Protein AF-A0A369UNX7-F1 (afdb_monomer_lite)

Radius of gyration: 12.41 Å; chains: 1; bounding box: 24×21×39 Å

Sequence (72 aa):
MNNAFAYQRYHARLQRVITYIDVHLSEDLSVETLAAVAAFSPFHFQRQFTPMFGIGVPRFIVMPAVPTSVIF

pLDDT: mean 75.2, std 11.05, range [45.25, 91.62]

Structure (mmCIF, N/CA/C/O backbone):
data_AF-A0A369UNX7-F1
#
_entry.id   AF-A0A369UNX7-F1
#
loop_
_at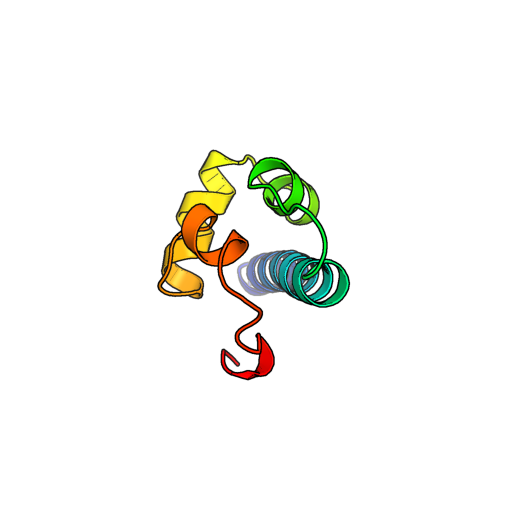om_site.group_PDB
_atom_site.id
_atom_site.type_symbol
_atom_site.label_atom_id
_atom_site.label_alt_id
_atom_site.label_comp_id
_atom_site.label_asym_id
_atom_site.label_entity_id
_atom_site.label_seq_id
_atom_site.pdbx_PDB_ins_code
_atom_site.Cartn_x
_atom_site.Cartn_y
_atom_site.Cartn_z
_atom_site.occupancy
_atom_site.B_iso_or_equiv
_atom_site.auth_seq_id
_atom_site.auth_comp_id
_atom_site.auth_asym_id
_atom_site.auth_atom_id
_atom_site.pdbx_PDB_model_num
ATOM 1 N N . MET A 1 1 ? 6.958 -6.278 -28.725 1.00 45.25 1 MET A N 1
ATOM 2 C CA . MET A 1 1 ? 5.617 -6.589 -28.172 1.00 45.25 1 MET A CA 1
ATOM 3 C C . MET A 1 1 ? 5.645 -7.152 -26.730 1.00 45.25 1 MET A C 1
ATOM 5 O O . MET A 1 1 ? 4.757 -7.910 -26.375 1.00 45.25 1 MET A O 1
ATOM 9 N N . ASN A 1 2 ? 6.575 -6.746 -25.846 1.00 53.66 2 ASN A N 1
ATOM 10 C CA . ASN A 1 2 ? 6.727 -7.365 -24.505 1.00 53.66 2 ASN A CA 1
ATOM 11 C C . ASN A 1 2 ? 6.284 -6.504 -23.302 1.00 53.66 2 ASN A C 1
ATOM 13 O O . ASN A 1 2 ? 6.492 -6.916 -22.167 1.00 53.66 2 ASN A O 1
ATOM 17 N N . ASN A 1 3 ? 5.654 -5.340 -23.509 1.00 62.06 3 ASN A N 1
ATOM 18 C CA . ASN A 1 3 ? 5.305 -4.443 -22.392 1.00 62.06 3 ASN A CA 1
ATOM 19 C C . ASN A 1 3 ? 3.846 -4.581 -21.898 1.00 62.06 3 ASN A C 1
ATOM 21 O O . ASN A 1 3 ? 3.548 -4.304 -20.740 1.00 62.06 3 ASN A O 1
ATOM 25 N N . ALA A 1 4 ? 2.930 -5.071 -22.743 1.00 65.25 4 ALA A N 1
ATOM 26 C CA . ALA A 1 4 ? 1.501 -5.133 -22.414 1.00 65.25 4 ALA A CA 1
ATOM 27 C C . ALA A 1 4 ? 1.174 -6.153 -21.304 1.00 65.25 4 ALA A C 1
ATOM 29 O O . ALA A 1 4 ? 0.423 -5.844 -20.382 1.00 65.25 4 ALA A O 1
ATOM 30 N N . PHE A 1 5 ? 1.789 -7.341 -21.329 1.00 70.19 5 PHE A N 1
ATOM 31 C CA . PHE A 1 5 ? 1.547 -8.380 -20.317 1.00 70.19 5 PHE A CA 1
ATOM 32 C C . PHE A 1 5 ? 2.094 -8.016 -18.930 1.00 70.19 5 PHE A C 1
ATOM 34 O O . PHE A 1 5 ? 1.494 -8.376 -17.916 1.00 70.19 5 PHE A O 1
ATOM 41 N N . ALA A 1 6 ? 3.226 -7.308 -18.873 1.00 71.12 6 ALA A N 1
ATOM 42 C CA . ALA A 1 6 ? 3.788 -6.806 -17.621 1.00 71.12 6 ALA A CA 1
ATOM 43 C C . ALA A 1 6 ? 2.865 -5.748 -17.003 1.00 71.12 6 ALA A C 1
ATOM 45 O O . ALA A 1 6 ? 2.551 -5.825 -15.815 1.00 71.12 6 ALA A O 1
ATOM 46 N N . TYR A 1 7 ? 2.353 -4.833 -17.831 1.00 75.31 7 TYR A N 1
ATOM 47 C CA . TYR A 1 7 ? 1.398 -3.809 -17.414 1.00 75.31 7 TYR A CA 1
ATOM 48 C C . TYR A 1 7 ? 0.069 -4.411 -16.929 1.00 75.31 7 TYR A C 1
ATOM 50 O O . TYR A 1 7 ? -0.415 -4.053 -15.860 1.00 75.31 7 TYR A O 1
ATOM 58 N N . GLN A 1 8 ? -0.479 -5.403 -17.641 1.00 78.19 8 GLN A N 1
ATOM 59 C CA . GLN A 1 8 ? -1.700 -6.115 -17.234 1.00 78.19 8 GLN A CA 1
ATOM 60 C C . GLN A 1 8 ? -1.536 -6.861 -15.905 1.00 78.19 8 GLN A C 1
ATOM 62 O O . GLN A 1 8 ? -2.405 -6.789 -15.037 1.00 78.19 8 GLN A O 1
ATOM 67 N N . ARG A 1 9 ? -0.410 -7.560 -15.712 1.00 78.25 9 ARG A N 1
ATOM 68 C CA . ARG A 1 9 ? -0.115 -8.237 -14.440 1.00 78.25 9 ARG A CA 1
ATOM 69 C C . ARG A 1 9 ? 0.031 -7.249 -13.291 1.00 78.25 9 ARG A C 1
ATOM 71 O O . ARG A 1 9 ? -0.411 -7.540 -12.184 1.00 78.25 9 ARG A O 1
ATOM 78 N N . TYR A 1 10 ? 0.653 -6.105 -13.551 1.00 77.81 10 TYR A N 1
ATOM 79 C CA . TYR A 1 10 ? 0.816 -5.041 -12.572 1.00 77.81 10 TYR A CA 1
ATOM 80 C C . TYR A 1 10 ? -0.535 -4.435 -12.172 1.00 77.81 10 TYR A C 1
ATOM 82 O O . TYR A 1 10 ? -0.856 -4.385 -10.988 1.00 77.81 10 TYR A O 1
ATOM 90 N N . HIS A 1 11 ? -1.373 -4.106 -13.155 1.00 78.31 11 HIS A N 1
ATOM 91 C CA . HIS A 1 11 ? -2.729 -3.608 -12.940 1.00 78.31 11 HIS A CA 1
ATOM 92 C C . HIS A 1 11 ? -3.585 -4.587 -12.124 1.00 78.31 11 HIS A C 1
ATOM 94 O O . HIS A 1 11 ? -4.182 -4.206 -11.121 1.00 78.31 11 HIS A O 1
ATOM 100 N N . ALA A 1 12 ? -3.569 -5.877 -12.476 1.00 81.44 12 ALA A N 1
ATOM 101 C CA . ALA A 1 12 ? -4.325 -6.901 -11.755 1.00 81.44 12 ALA A CA 1
ATOM 102 C C . ALA A 1 12 ? -3.887 -7.050 -10.286 1.00 81.44 12 ALA A C 1
ATOM 104 O O . ALA A 1 12 ? -4.707 -7.341 -9.419 1.00 81.44 12 ALA A O 1
ATOM 105 N N . ARG A 1 13 ? -2.597 -6.853 -9.982 1.00 79.56 13 ARG A N 1
ATOM 106 C CA . ARG A 1 13 ? -2.092 -6.887 -8.599 1.00 79.56 13 ARG A CA 1
ATOM 107 C C . ARG A 1 13 ? -2.583 -5.691 -7.791 1.00 79.56 13 ARG A C 1
ATOM 109 O O . ARG A 1 13 ? -2.927 -5.868 -6.631 1.00 79.56 13 ARG A O 1
ATOM 116 N N . LEU A 1 14 ? -2.668 -4.515 -8.405 1.00 75.25 14 LEU A N 1
ATOM 117 C CA . LEU A 1 14 ? -3.171 -3.306 -7.753 1.00 75.25 14 LEU A CA 1
ATOM 118 C C . LEU A 1 14 ? -4.685 -3.340 -7.548 1.00 75.25 14 LEU A C 1
ATOM 120 O O . LEU A 1 14 ? -5.155 -2.962 -6.482 1.00 75.25 14 LEU A O 1
ATOM 124 N N . GLN A 1 15 ? -5.441 -3.878 -8.509 1.00 79.62 15 GLN A N 1
ATOM 125 C CA . GLN A 1 15 ? -6.881 -4.083 -8.337 1.00 79.62 15 GLN A CA 1
ATOM 126 C C . GLN A 1 15 ? -7.190 -4.974 -7.130 1.00 79.62 15 GLN A C 1
ATOM 128 O O . GLN A 1 15 ? -8.105 -4.665 -6.378 1.00 79.62 15 GLN A O 1
ATOM 133 N N . ARG A 1 16 ? -6.390 -6.022 -6.874 1.00 81.31 16 ARG A N 1
ATOM 134 C CA . ARG A 1 16 ? -6.553 -6.841 -5.659 1.00 81.31 16 ARG A CA 1
ATOM 135 C C . ARG A 1 16 ? -6.359 -6.041 -4.378 1.00 81.31 16 ARG A C 1
ATOM 137 O O . ARG A 1 16 ? -7.077 -6.287 -3.422 1.00 81.31 16 ARG A O 1
ATOM 144 N N . VAL A 1 17 ? -5.415 -5.102 -4.358 1.00 77.88 17 VAL A N 1
ATOM 145 C CA . VAL A 1 17 ? -5.174 -4.237 -3.193 1.00 77.88 17 VAL A CA 1
ATOM 146 C C . VAL A 1 17 ? -6.371 -3.324 -2.956 1.00 77.88 17 VAL A C 1
ATOM 148 O O . VAL A 1 17 ? -6.826 -3.222 -1.826 1.00 77.88 17 VAL A O 1
ATOM 151 N N . ILE A 1 18 ? -6.913 -2.719 -4.015 1.00 77.00 18 ILE A N 1
ATOM 152 C CA . ILE A 1 18 ? -8.095 -1.851 -3.931 1.00 77.00 18 ILE A CA 1
ATOM 153 C C . ILE A 1 18 ? -9.307 -2.639 -3.425 1.00 77.00 18 ILE A C 1
ATOM 155 O O . ILE A 1 18 ? -9.911 -2.249 -2.435 1.00 77.00 18 ILE A O 1
ATOM 159 N N . THR A 1 19 ? -9.608 -3.794 -4.029 1.00 81.19 19 THR A N 1
ATOM 160 C CA . THR A 1 19 ? -10.711 -4.657 -3.576 1.00 81.19 19 THR A CA 1
ATOM 161 C C . THR A 1 19 ? -10.513 -5.133 -2.138 1.00 81.19 19 THR A C 1
ATOM 163 O O . THR A 1 19 ? -11.471 -5.212 -1.378 1.00 81.19 19 THR A O 1
ATOM 166 N N . TYR A 1 20 ? -9.277 -5.451 -1.749 1.00 81.06 20 TYR A N 1
ATOM 167 C CA . TYR A 1 20 ? -8.975 -5.862 -0.383 1.00 81.06 20 TYR A CA 1
ATOM 168 C C . TYR A 1 20 ? -9.232 -4.728 0.610 1.00 81.06 20 TYR A C 1
ATOM 170 O O . TYR A 1 20 ? -9.898 -4.950 1.614 1.00 81.06 20 TYR A O 1
ATOM 178 N N . ILE A 1 21 ? -8.757 -3.519 0.309 1.00 76.88 21 ILE A N 1
ATOM 179 C CA . ILE A 1 21 ? -9.015 -2.323 1.113 1.00 76.88 21 ILE A CA 1
ATOM 180 C C . ILE A 1 21 ? -10.522 -2.095 1.239 1.00 76.88 21 ILE A C 1
ATOM 182 O O . ILE A 1 21 ? -11.005 -1.985 2.358 1.00 76.88 21 ILE A O 1
ATOM 186 N N . ASP A 1 22 ? -11.267 -2.100 0.130 1.00 76.06 22 ASP A N 1
ATOM 187 C CA . ASP A 1 22 ? -12.711 -1.831 0.132 1.00 76.06 22 ASP A CA 1
ATOM 188 C C . ASP A 1 22 ? -13.493 -2.799 1.036 1.00 76.06 22 ASP 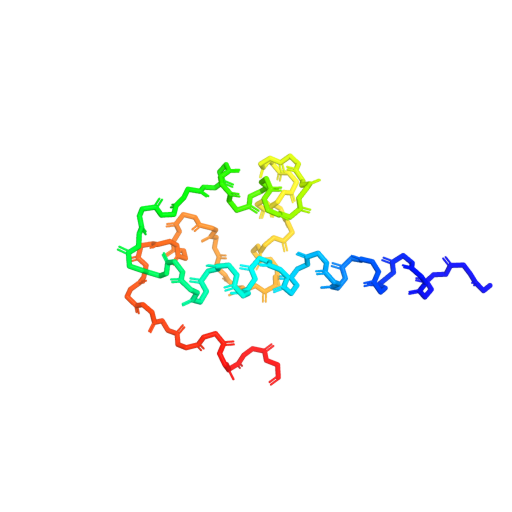A C 1
ATOM 190 O O . ASP A 1 22 ? -14.432 -2.393 1.720 1.00 76.06 22 ASP A O 1
ATOM 194 N N . VAL A 1 23 ? -13.094 -4.074 1.071 1.00 79.00 23 VAL A N 1
ATOM 195 C CA . VAL A 1 23 ? -13.739 -5.105 1.902 1.00 79.00 23 VAL A CA 1
ATOM 196 C C . VAL A 1 23 ? -13.313 -5.021 3.374 1.00 79.00 23 VAL A C 1
ATOM 198 O O . VAL A 1 23 ? -14.123 -5.317 4.248 1.00 79.00 23 VAL A O 1
ATOM 201 N N . HIS A 1 24 ? -12.081 -4.592 3.662 1.00 76.81 24 HIS A N 1
ATOM 202 C CA . HIS A 1 24 ? -11.487 -4.616 5.009 1.00 76.81 24 HIS A CA 1
ATOM 203 C C . HIS A 1 24 ? -11.283 -3.203 5.594 1.00 76.81 24 HIS A C 1
ATOM 205 O O . HIS A 1 24 ? -10.503 -3.018 6.522 1.00 76.81 24 HIS A O 1
ATOM 211 N N . LEU A 1 25 ? -11.999 -2.191 5.088 1.00 68.25 25 LEU A N 1
ATOM 212 C CA . LEU A 1 25 ? -11.926 -0.782 5.522 1.00 68.25 25 LEU A CA 1
ATOM 213 C C . LEU A 1 25 ? -12.241 -0.561 7.014 1.00 68.25 25 LEU A C 1
ATOM 215 O O . LEU A 1 25 ? -11.911 0.486 7.559 1.00 68.25 25 LEU A O 1
ATOM 219 N N . SER A 1 26 ? -12.922 -1.516 7.655 1.00 65.44 26 SER A N 1
ATOM 220 C CA . SER A 1 26 ? -13.256 -1.482 9.089 1.00 65.44 26 SER A CA 1
ATOM 221 C C . SER A 1 26 ? -12.269 -2.267 9.962 1.00 65.44 26 SER A C 1
ATOM 223 O O . SER A 1 26 ? -12.438 -2.314 11.179 1.00 65.44 26 SER A O 1
ATOM 225 N N . GLU A 1 27 ? -11.268 -2.902 9.353 1.00 72.75 27 GLU A N 1
ATOM 226 C CA . GLU A 1 27 ? -10.238 -3.684 10.033 1.00 72.75 27 GLU A CA 1
ATOM 227 C C . GLU A 1 27 ? -8.938 -2.883 10.169 1.00 72.75 27 GLU A C 1
ATOM 229 O O . GLU A 1 27 ? -8.720 -1.886 9.478 1.00 72.75 27 GLU A O 1
ATOM 234 N N . ASP A 1 28 ? -8.052 -3.325 11.065 1.00 67.25 28 ASP A N 1
ATOM 235 C CA . ASP A 1 28 ? -6.728 -2.723 11.229 1.00 67.25 28 ASP A CA 1
ATOM 236 C C . ASP A 1 28 ? -5.829 -3.105 10.041 1.00 67.25 28 ASP A C 1
ATOM 238 O O . ASP A 1 28 ? -5.193 -4.162 10.005 1.00 67.25 28 ASP A O 1
ATOM 242 N N . LEU A 1 29 ? -5.839 -2.266 9.006 1.00 79.12 29 LEU A N 1
ATOM 243 C CA . LEU A 1 29 ? -5.012 -2.445 7.819 1.00 79.12 29 LEU A CA 1
ATOM 244 C C . LEU A 1 29 ? -3.570 -2.033 8.119 1.00 79.12 29 LEU A C 1
ATOM 246 O O . LEU A 1 29 ? -3.307 -0.909 8.525 1.00 79.12 29 LEU A O 1
ATOM 250 N N . SER A 1 30 ? -2.605 -2.902 7.823 1.00 83.75 30 SER A N 1
ATOM 251 C CA . SER A 1 30 ? -1.179 -2.572 7.922 1.00 83.75 30 SER A CA 1
ATOM 252 C C . SER A 1 30 ? -0.501 -2.511 6.554 1.00 83.75 30 SER A C 1
ATOM 254 O O . SER A 1 30 ? -0.956 -3.108 5.571 1.00 83.75 30 SER A O 1
ATOM 256 N N . VAL A 1 31 ? 0.632 -1.806 6.479 1.00 82.62 31 VAL A N 1
ATOM 257 C CA . VAL A 1 31 ? 1.457 -1.735 5.260 1.00 82.62 31 VAL A CA 1
ATOM 258 C C . VAL A 1 31 ? 1.891 -3.138 4.830 1.00 82.62 31 VAL A C 1
ATOM 260 O O . VAL A 1 31 ? 1.898 -3.453 3.642 1.00 82.62 31 VAL A O 1
ATOM 263 N N . GLU A 1 32 ? 2.242 -3.981 5.795 1.00 86.56 32 GLU A N 1
ATOM 264 C CA . GLU A 1 32 ? 2.695 -5.355 5.607 1.00 86.56 32 GLU A CA 1
ATOM 265 C C . GLU A 1 32 ? 1.597 -6.208 4.969 1.00 86.56 32 GLU A C 1
ATOM 267 O O . GLU A 1 32 ? 1.860 -6.937 4.012 1.00 86.56 32 GLU A O 1
ATOM 272 N N . THR A 1 33 ? 0.360 -6.056 5.447 1.00 85.44 33 THR A N 1
ATOM 273 C CA . THR A 1 33 ? -0.812 -6.772 4.930 1.00 85.44 33 THR A CA 1
ATOM 274 C C . THR A 1 33 ? -1.091 -6.382 3.482 1.00 85.44 33 THR A C 1
ATOM 276 O O . THR A 1 33 ? -1.184 -7.241 2.604 1.00 85.44 33 THR A O 1
ATOM 279 N N . LEU A 1 34 ? -1.140 -5.080 3.194 1.00 84.12 34 LEU A N 1
ATOM 280 C CA . LEU A 1 34 ? -1.410 -4.583 1.844 1.00 84.12 34 LEU A CA 1
ATOM 281 C C . LEU A 1 34 ? -0.287 -4.936 0.856 1.00 84.12 34 LEU A C 1
ATOM 283 O O . LEU A 1 34 ? -0.551 -5.300 -0.293 1.00 84.12 34 LEU A O 1
ATOM 287 N N . ALA A 1 35 ? 0.969 -4.902 1.304 1.00 86.62 35 ALA A N 1
ATOM 288 C CA . ALA A 1 35 ? 2.109 -5.328 0.502 1.00 86.62 35 ALA A CA 1
ATOM 289 C C . ALA A 1 35 ? 2.053 -6.829 0.171 1.00 86.62 35 ALA A C 1
ATOM 291 O O . ALA A 1 35 ? 2.311 -7.206 -0.977 1.00 86.62 35 ALA A O 1
ATOM 292 N N . ALA A 1 36 ? 1.660 -7.671 1.133 1.00 87.56 36 ALA A N 1
ATOM 293 C CA . ALA A 1 36 ? 1.475 -9.105 0.925 1.00 87.56 36 ALA A CA 1
ATOM 294 C C . ALA A 1 36 ? 0.368 -9.395 -0.103 1.00 87.56 36 ALA A C 1
ATOM 296 O O . ALA A 1 36 ? 0.594 -10.171 -1.033 1.00 87.56 36 ALA A O 1
ATOM 297 N N . VAL A 1 37 ? -0.778 -8.706 -0.018 1.00 85.94 37 VAL A N 1
ATOM 298 C CA . VAL A 1 37 ? -1.872 -8.794 -1.009 1.00 85.94 37 VAL A CA 1
ATOM 299 C C . VAL A 1 37 ? -1.387 -8.411 -2.412 1.00 85.94 37 VAL A C 1
ATOM 301 O O . VAL A 1 37 ? -1.726 -9.060 -3.405 1.00 85.94 37 VAL A O 1
ATOM 304 N N . ALA A 1 38 ? -0.532 -7.391 -2.505 1.00 80.19 38 ALA A N 1
ATOM 305 C CA . ALA A 1 38 ? 0.076 -6.958 -3.758 1.00 80.19 38 ALA A CA 1
ATOM 306 C C . ALA A 1 38 ? 1.214 -7.876 -4.247 1.00 80.1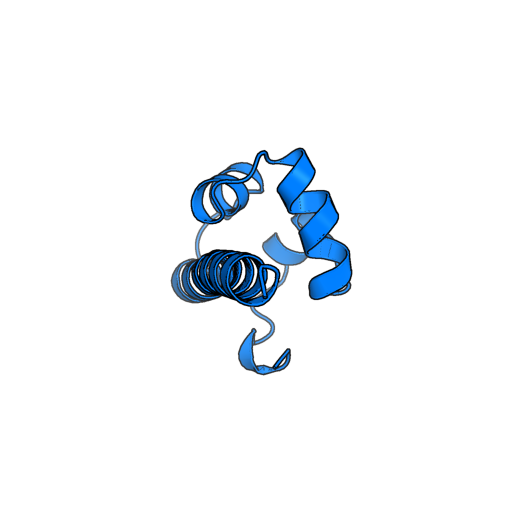9 38 ALA A C 1
ATOM 308 O O . ALA A 1 38 ? 1.714 -7.680 -5.359 1.00 80.19 38 ALA A O 1
ATOM 309 N N . ALA A 1 39 ? 1.653 -8.851 -3.442 1.00 87.75 39 ALA A N 1
ATOM 310 C CA . ALA A 1 39 ? 2.866 -9.657 -3.611 1.00 87.75 39 ALA A CA 1
ATOM 311 C C . ALA A 1 39 ? 4.167 -8.827 -3.751 1.00 87.75 39 ALA A C 1
ATOM 313 O O . ALA A 1 39 ? 5.092 -9.204 -4.479 1.00 87.75 39 ALA A O 1
ATOM 314 N N . PHE A 1 40 ? 4.223 -7.656 -3.117 1.00 82.62 40 PHE A N 1
ATOM 315 C CA . PHE A 1 40 ? 5.402 -6.788 -3.074 1.00 82.62 40 PHE A CA 1
ATOM 316 C C . PHE A 1 40 ? 6.100 -6.867 -1.717 1.00 82.62 40 PHE A C 1
ATOM 318 O O . PHE A 1 40 ? 5.502 -7.252 -0.717 1.00 82.62 40 PHE A O 1
ATOM 325 N N . SER A 1 41 ? 7.368 -6.446 -1.664 1.00 91.62 41 SER A N 1
ATOM 326 C CA . SER A 1 41 ? 7.953 -6.093 -0.371 1.00 91.62 41 SER A CA 1
ATOM 327 C C . SER A 1 41 ? 7.308 -4.798 0.153 1.00 91.62 41 SER A C 1
ATOM 329 O O . SER A 1 41 ? 6.941 -3.942 -0.662 1.00 91.62 41 SER A O 1
ATOM 331 N N . PRO A 1 42 ? 7.211 -4.599 1.481 1.00 88.12 42 PRO A N 1
ATOM 332 C CA . PRO A 1 42 ? 6.618 -3.391 2.067 1.00 88.12 42 PRO A CA 1
ATOM 333 C C . PRO A 1 42 ? 7.228 -2.088 1.532 1.00 88.12 42 PRO A C 1
ATOM 335 O O . PRO A 1 42 ? 6.511 -1.153 1.182 1.00 88.12 42 PRO A O 1
ATOM 338 N N . PHE A 1 43 ? 8.552 -2.061 1.358 1.00 88.69 43 PHE A N 1
ATOM 339 C CA . PHE A 1 43 ? 9.265 -0.908 0.807 1.00 88.69 43 PHE A CA 1
ATOM 340 C C . PHE A 1 43 ? 8.879 -0.607 -0.651 1.00 88.69 43 PHE A C 1
ATOM 342 O O . PHE A 1 43 ? 8.620 0.542 -1.012 1.00 88.69 43 PHE A O 1
ATOM 349 N N . HIS A 1 44 ? 8.809 -1.638 -1.504 1.00 86.50 44 HIS A N 1
ATOM 350 C CA . HIS A 1 44 ? 8.401 -1.456 -2.900 1.00 86.50 44 HIS A CA 1
ATOM 351 C C . HIS A 1 44 ? 6.943 -1.012 -3.004 1.00 86.50 44 HIS A C 1
ATOM 353 O O . HIS A 1 44 ? 6.618 -0.173 -3.842 1.00 86.50 44 HIS A O 1
ATOM 359 N N . PHE A 1 45 ? 6.087 -1.556 -2.140 1.00 87.38 45 PHE A N 1
ATOM 360 C CA . PHE A 1 45 ? 4.680 -1.201 -2.075 1.00 87.38 45 PHE A CA 1
ATOM 361 C C . PHE A 1 45 ? 4.497 0.284 -1.747 1.00 87.38 45 PHE A C 1
ATOM 363 O O . PHE A 1 45 ? 3.878 1.004 -2.524 1.00 87.38 45 PHE A O 1
ATOM 370 N N . GLN A 1 46 ? 5.119 0.777 -0.673 1.00 86.00 46 GLN A N 1
ATOM 371 C CA . GLN A 1 46 ? 5.035 2.188 -0.278 1.00 86.00 46 GLN A CA 1
ATOM 372 C C . GLN A 1 46 ? 5.521 3.144 -1.377 1.00 86.00 46 GLN A C 1
ATOM 374 O O . GLN A 1 46 ? 4.878 4.162 -1.637 1.00 86.00 46 GLN A O 1
ATOM 379 N N . ARG A 1 47 ? 6.628 2.808 -2.057 1.00 86.12 47 ARG A N 1
ATOM 380 C CA . ARG A 1 47 ? 7.186 3.628 -3.144 1.00 86.12 47 ARG A CA 1
ATOM 381 C C . ARG A 1 47 ? 6.242 3.744 -4.345 1.00 86.12 47 ARG A C 1
ATOM 383 O O . ARG A 1 47 ? 6.240 4.783 -4.997 1.00 86.12 47 ARG A O 1
ATOM 390 N N . GLN A 1 48 ? 5.470 2.698 -4.639 1.00 83.06 48 GLN A N 1
ATOM 391 C CA . GLN A 1 48 ? 4.519 2.686 -5.758 1.00 83.06 48 GLN A CA 1
ATOM 392 C C . GLN A 1 48 ? 3.136 3.224 -5.381 1.00 83.06 48 GLN A C 1
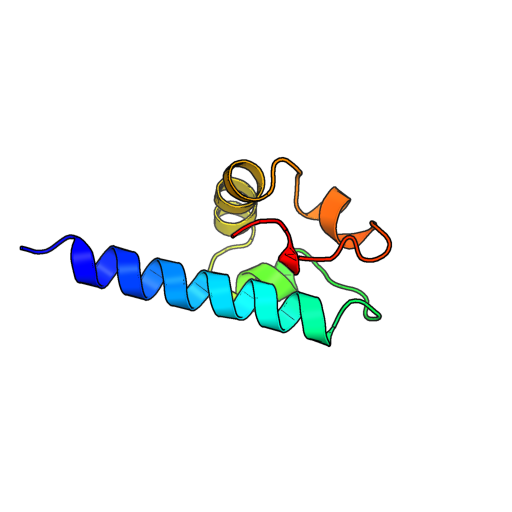ATOM 394 O O . GLN A 1 48 ? 2.439 3.767 -6.233 1.00 83.06 48 GLN A O 1
ATOM 399 N N . PHE A 1 49 ? 2.748 3.108 -4.112 1.00 81.25 49 PHE A N 1
ATOM 400 C CA . PHE A 1 49 ? 1.435 3.521 -3.631 1.00 81.25 49 PHE A CA 1
ATOM 401 C C . PHE A 1 49 ? 1.254 5.045 -3.664 1.00 81.25 49 PHE A C 1
ATOM 403 O O . PHE A 1 49 ? 0.280 5.540 -4.225 1.00 81.25 49 PHE A O 1
ATOM 410 N N . THR A 1 50 ? 2.205 5.812 -3.121 1.00 81.62 50 THR A N 1
ATOM 411 C CA . THR A 1 50 ? 2.064 7.277 -3.010 1.00 81.62 50 THR A CA 1
ATOM 412 C C . THR A 1 50 ? 1.860 7.982 -4.360 1.00 81.62 50 THR A C 1
ATOM 414 O O . THR A 1 50 ? 0.964 8.820 -4.441 1.00 81.62 50 THR A O 1
ATOM 417 N N . PRO A 1 51 ? 2.603 7.655 -5.441 1.00 80.88 51 PRO A N 1
ATOM 418 C CA . PRO A 1 51 ? 2.351 8.239 -6.761 1.00 80.88 51 PRO A CA 1
ATOM 419 C C . PRO A 1 51 ? 0.961 7.939 -7.340 1.00 80.88 51 PRO A C 1
ATOM 421 O O . PRO A 1 51 ? 0.490 8.697 -8.180 1.00 80.88 51 PRO A O 1
ATOM 424 N N . MET A 1 52 ? 0.317 6.845 -6.923 1.00 72.94 52 MET A N 1
ATOM 425 C CA . MET A 1 52 ? -1.002 6.436 -7.423 1.00 72.94 52 MET A CA 1
ATOM 426 C C . MET A 1 52 ? -2.152 7.077 -6.655 1.00 72.94 52 MET A C 1
ATOM 428 O O . MET A 1 52 ? -3.140 7.478 -7.257 1.00 72.94 52 MET A O 1
ATOM 432 N N . PHE A 1 53 ? -2.021 7.178 -5.334 1.00 74.62 53 PHE A N 1
ATOM 433 C CA . PHE A 1 53 ? -3.102 7.632 -4.455 1.00 74.62 53 PHE A CA 1
ATOM 434 C C . PHE A 1 53 ? -2.911 9.068 -3.951 1.00 74.62 53 PHE A C 1
ATOM 436 O O . PHE A 1 53 ? -3.761 9.589 -3.237 1.00 74.62 53 PHE A O 1
ATOM 443 N N . GLY A 1 54 ? -1.783 9.712 -4.270 1.00 77.62 54 GLY A N 1
ATOM 444 C CA . GLY A 1 54 ? -1.456 11.075 -3.835 1.00 77.62 54 GLY A CA 1
ATOM 445 C C . GLY A 1 54 ? -1.138 11.209 -2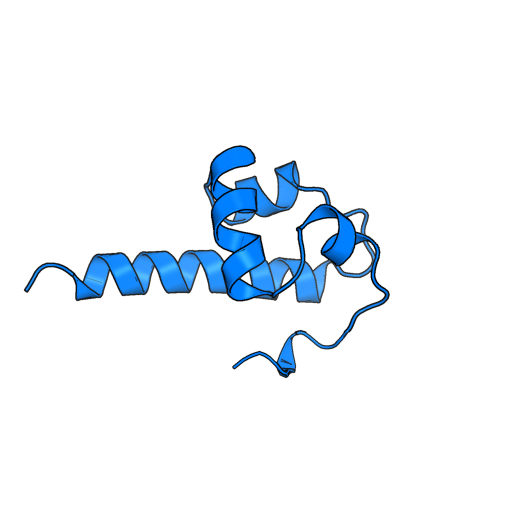.340 1.00 77.62 54 GLY A C 1
ATOM 446 O O . GLY A 1 54 ? -0.727 12.278 -1.895 1.00 77.62 54 GLY A O 1
ATOM 447 N N . ILE A 1 55 ? -1.287 10.131 -1.564 1.00 80.12 55 ILE A N 1
ATOM 448 C CA . ILE A 1 55 ? -1.009 10.067 -0.128 1.00 80.12 55 ILE A CA 1
ATOM 449 C C . ILE A 1 55 ? -0.259 8.782 0.231 1.00 80.12 55 ILE A C 1
ATOM 451 O O . ILE A 1 55 ? -0.381 7.757 -0.438 1.00 80.12 55 ILE A O 1
ATOM 455 N N . GLY A 1 56 ? 0.533 8.836 1.303 1.00 81.12 56 GLY A N 1
ATOM 456 C CA . GLY A 1 56 ? 1.265 7.670 1.797 1.00 81.12 56 GLY A CA 1
ATOM 457 C C . GLY A 1 56 ? 0.354 6.638 2.468 1.00 81.12 56 GLY A C 1
ATOM 458 O O . GLY A 1 56 ? -0.639 6.996 3.099 1.00 81.12 56 GLY A O 1
ATOM 459 N N . VAL A 1 57 ? 0.748 5.362 2.401 1.00 76.94 57 VAL A N 1
ATOM 460 C CA . VAL A 1 57 ? 0.010 4.218 2.978 1.00 76.94 57 VAL A CA 1
ATOM 461 C C . VAL A 1 57 ? -0.392 4.427 4.450 1.00 76.94 57 VAL A C 1
ATOM 463 O O . VAL A 1 57 ? -1.562 4.215 4.758 1.00 76.94 57 VAL A O 1
ATOM 466 N N . PRO A 1 58 ? 0.485 4.904 5.365 1.00 79.19 58 PRO A N 1
ATOM 467 C CA . PRO A 1 58 ? 0.094 5.094 6.767 1.00 79.19 58 PRO A CA 1
ATOM 468 C C . PRO A 1 58 ? -1.024 6.124 6.937 1.00 79.19 58 PRO A C 1
ATOM 470 O O . PRO A 1 58 ? -1.877 5.981 7.804 1.00 79.19 58 PRO A O 1
ATOM 473 N N . ARG A 1 59 ? -1.039 7.165 6.091 1.00 79.38 59 ARG A N 1
ATOM 474 C CA . ARG A 1 59 ? -2.101 8.174 6.090 1.00 79.38 59 ARG A CA 1
ATOM 475 C C . ARG A 1 59 ? -3.387 7.610 5.501 1.00 79.38 59 ARG A C 1
ATOM 477 O O . ARG A 1 59 ? -4.452 7.941 5.993 1.00 79.38 59 ARG A O 1
ATOM 484 N N . PHE A 1 60 ? -3.272 6.778 4.471 1.00 75.19 60 PHE A N 1
ATOM 485 C CA . PHE A 1 60 ? -4.404 6.141 3.812 1.00 75.19 60 PHE A CA 1
ATOM 486 C C . PHE A 1 60 ? -5.170 5.203 4.761 1.00 75.19 60 PHE A C 1
ATOM 488 O O . PHE A 1 60 ? -6.389 5.276 4.821 1.00 75.19 60 PHE A O 1
ATOM 495 N N . ILE A 1 61 ? -4.454 4.399 5.555 1.00 76.62 61 ILE A N 1
ATOM 496 C CA . ILE A 1 61 ? -5.023 3.454 6.534 1.00 76.62 61 ILE A CA 1
ATOM 497 C C . ILE A 1 61 ? -5.878 4.152 7.603 1.00 76.62 61 ILE A C 1
ATOM 499 O O . ILE A 1 61 ? -6.921 3.644 7.991 1.00 76.62 61 ILE A O 1
ATOM 503 N N . VAL A 1 62 ? -5.445 5.318 8.090 1.00 76.06 62 VAL A N 1
ATOM 504 C CA . VAL A 1 62 ? -6.119 6.018 9.202 1.00 76.06 62 VAL A CA 1
ATOM 505 C C . VAL A 1 62 ? -7.277 6.913 8.754 1.00 76.06 62 VAL A C 1
ATOM 507 O O . VAL A 1 62 ? -7.894 7.577 9.589 1.00 76.06 62 VAL A O 1
ATOM 510 N N . MET A 1 63 ? -7.548 7.011 7.448 1.00 69.88 63 MET A N 1
ATOM 511 C CA . MET A 1 63 ? -8.655 7.828 6.959 1.00 69.88 63 MET A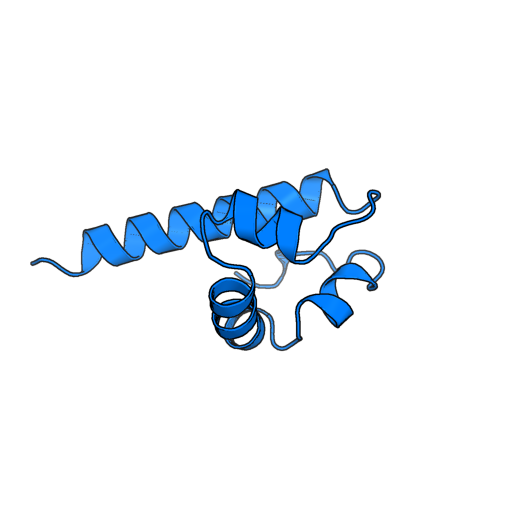 CA 1
ATOM 512 C C . MET A 1 63 ? -9.979 7.065 7.058 1.00 69.88 63 MET A C 1
ATOM 514 O O . MET A 1 63 ? -10.062 5.931 6.591 1.00 69.88 63 MET A O 1
ATOM 518 N N . PRO A 1 64 ? -11.045 7.695 7.580 1.00 61.12 64 PRO A N 1
ATOM 519 C CA . PRO A 1 64 ? -12.386 7.144 7.478 1.00 61.12 64 PRO A CA 1
ATOM 520 C C . PRO A 1 64 ? -12.786 7.138 5.998 1.00 61.12 64 PRO A C 1
ATOM 522 O O . PRO A 1 64 ? -12.967 8.202 5.412 1.00 61.12 64 PRO A O 1
ATOM 525 N N . ALA A 1 65 ? -12.822 5.938 5.411 1.00 63.75 65 ALA A N 1
ATOM 526 C CA . ALA A 1 65 ? -13.250 5.588 4.054 1.00 63.75 65 ALA A CA 1
ATOM 527 C C . ALA A 1 65 ? -13.620 6.782 3.149 1.00 63.75 65 ALA A C 1
ATOM 529 O O . ALA A 1 65 ? -14.782 7.181 3.061 1.00 63.75 65 ALA A O 1
ATOM 530 N N . VAL A 1 66 ? -12.642 7.340 2.434 1.00 53.84 66 VAL A N 1
ATOM 531 C CA . VAL A 1 66 ? -12.949 8.126 1.232 1.00 53.84 66 VAL A CA 1
ATOM 532 C C . VAL A 1 66 ? -13.217 7.095 0.136 1.00 53.84 66 VAL A C 1
ATOM 534 O O . VAL A 1 66 ? -12.372 6.215 -0.035 1.00 53.84 66 VAL A O 1
ATOM 537 N N . PRO A 1 67 ? -14.360 7.126 -0.571 1.00 52.03 67 PRO A N 1
ATOM 538 C CA . PRO A 1 67 ? -14.689 6.083 -1.530 1.00 52.03 67 PRO A CA 1
ATOM 539 C C . PRO A 1 67 ? -13.597 5.986 -2.596 1.00 52.03 67 PRO A C 1
ATOM 541 O O . PRO A 1 67 ? -13.366 6.916 -3.370 1.00 52.03 67 PRO A O 1
ATOM 544 N N . THR A 1 68 ? -12.943 4.829 -2.648 1.00 54.94 68 THR A N 1
ATOM 545 C CA . THR A 1 68 ? -11.929 4.447 -3.642 1.00 54.94 68 THR A CA 1
ATOM 546 C C . THR A 1 68 ? -12.489 4.483 -5.073 1.00 54.94 68 THR A C 1
ATOM 548 O O . THR A 1 68 ? -11.738 4.488 -6.045 1.00 54.94 68 THR A O 1
ATOM 551 N N . SER A 1 69 ? -13.815 4.617 -5.198 1.00 51.72 69 SER A N 1
ATOM 552 C CA . SER A 1 69 ? -14.609 4.823 -6.411 1.00 51.72 69 SER A CA 1
ATOM 553 C C . SER A 1 69 ? -14.305 6.098 -7.213 1.00 51.72 69 SER A C 1
ATOM 555 O O . SER A 1 69 ? -14.935 6.293 -8.246 1.00 51.72 69 SER A O 1
ATOM 557 N N . VAL A 1 70 ? -13.410 6.985 -6.760 1.00 50.44 70 VAL A N 1
ATOM 558 C CA . VAL A 1 70 ? -13.168 8.297 -7.406 1.00 50.44 70 VAL A CA 1
ATOM 559 C C . VAL A 1 70 ? -11.801 8.383 -8.117 1.00 50.44 70 VAL A C 1
ATOM 561 O O . VAL A 1 70 ? -11.484 9.414 -8.699 1.00 50.44 70 VAL A O 1
ATOM 564 N N . ILE A 1 71 ? -10.976 7.324 -8.105 1.00 52.78 71 ILE A N 1
ATOM 565 C CA . ILE A 1 71 ? -9.605 7.351 -8.680 1.00 52.78 71 ILE A CA 1
ATOM 566 C C . ILE A 1 71 ? -9.479 6.547 -10.000 1.00 52.78 71 ILE A C 1
ATOM 568 O O . ILE A 1 71 ? -8.375 6.285 -10.470 1.00 52.78 71 ILE A O 1
ATOM 572 N N . PHE A 1 72 ? -10.590 6.218 -10.668 1.00 48.41 72 PHE A N 1
ATOM 573 C CA . PHE A 1 72 ? -10.581 5.716 -12.053 1.00 48.41 72 PHE A CA 1
ATOM 574 C C . PHE A 1 72 ? -11.650 6.386 -12.909 1.00 48.41 72 PHE A C 1
ATOM 576 O O . PHE A 1 72 ? -12.779 6.559 -12.399 1.00 48.41 72 PHE A O 1
#

Foldseek 3Di:
DPVPVVVVLQVVLVVQLLVVCVVQLVDQDDLCNSCVSSVHDSVVSQVVVCVQPVDGPVVVSPDNDPDPVPRD

Organism: NCBI:txid2282381

Secondary structure (DSSP, 8-state):
--SHHHHHHHHHHHHHHHHHHHHHTTS---HHHHHHHTTS-HHHHHHHHHHHHSS-HHHHHTS----GGG--

InterPro domains:
  IPR009057 Homedomain-like superfamily [SSF46689] (11-61)
  IPR018060 AraC-like, DNA binding HTH domain [PS01124] (15-61)
  IPR050959 Multiple antibiotic resistance protein MarA-like [PTHR47504] (8-61)